Protein AF-A0A3B8MNT5-F1 (afdb_monomer_lite)

Structure (mmCIF, N/CA/C/O backbone):
data_AF-A0A3B8MNT5-F1
#
_entry.id   AF-A0A3B8MNT5-F1
#
loop_
_atom_site.group_PDB
_atom_site.id
_atom_site.t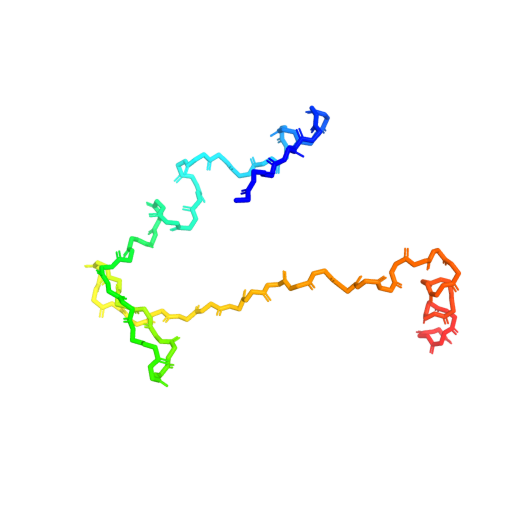ype_symbol
_atom_site.label_atom_id
_atom_site.label_alt_id
_atom_site.label_comp_id
_atom_site.label_asym_id
_atom_site.label_entity_id
_atom_site.label_seq_id
_atom_site.pdbx_PDB_ins_code
_atom_site.Cartn_x
_atom_site.Cartn_y
_atom_site.Cartn_z
_atom_site.occupancy
_atom_site.B_iso_or_equiv
_atom_site.auth_seq_id
_atom_site.auth_comp_id
_atom_site.auth_asym_id
_atom_site.auth_atom_id
_atom_site.pdbx_PDB_model_num
ATOM 1 N N . MET A 1 1 ? -16.483 5.336 -5.349 1.00 42.16 1 MET A N 1
ATOM 2 C CA . MET A 1 1 ? -17.085 4.940 -4.060 1.00 42.16 1 MET A CA 1
ATOM 3 C C . MET A 1 1 ? -16.603 5.934 -3.017 1.00 42.16 1 MET A C 1
ATOM 5 O O . MET A 1 1 ? -15.405 6.010 -2.786 1.00 42.16 1 MET A O 1
ATOM 9 N N . GLU A 1 2 ? -17.491 6.775 -2.493 1.00 40.25 2 GLU A N 1
ATOM 10 C CA . GLU A 1 2 ? -17.137 7.826 -1.533 1.00 40.25 2 GLU A CA 1
ATOM 11 C C . GLU A 1 2 ? -17.392 7.306 -0.113 1.00 40.25 2 GLU A C 1
ATOM 13 O O . GLU A 1 2 ? -18.507 6.902 0.215 1.00 40.25 2 GLU A O 1
ATOM 18 N N . VAL A 1 3 ? -16.345 7.232 0.712 1.00 62.62 3 VAL A N 1
ATOM 19 C CA . VAL A 1 3 ? -16.442 6.711 2.083 1.00 62.62 3 VAL A CA 1
ATOM 20 C C . VAL A 1 3 ? -16.642 7.881 3.042 1.00 62.62 3 VAL A C 1
ATOM 22 O O . VAL A 1 3 ? -15.729 8.674 3.269 1.00 62.62 3 VAL A O 1
ATOM 25 N N . VAL A 1 4 ? -17.832 7.986 3.635 1.00 72.00 4 VAL A N 1
ATOM 26 C CA . VAL A 1 4 ? -18.148 9.029 4.621 1.00 72.00 4 VAL A CA 1
ATOM 27 C C . VAL A 1 4 ? -17.749 8.558 6.022 1.00 72.00 4 VAL A C 1
ATOM 29 O O . VAL A 1 4 ? -18.342 7.637 6.582 1.00 72.00 4 VAL A O 1
ATOM 32 N N . VAL A 1 5 ? -16.748 9.208 6.621 1.00 70.06 5 VAL A N 1
ATOM 33 C CA . VAL A 1 5 ? -16.306 8.914 7.995 1.00 70.06 5 VAL A CA 1
ATOM 34 C C . VAL A 1 5 ? -17.084 9.772 8.999 1.00 70.06 5 VAL A C 1
ATOM 36 O O . VAL A 1 5 ? -17.062 11.003 8.920 1.00 70.06 5 VAL A O 1
ATOM 39 N N . LYS A 1 6 ? -17.740 9.132 9.982 1.00 74.44 6 LYS A N 1
ATOM 40 C CA . LYS A 1 6 ? -18.436 9.820 11.090 1.00 74.44 6 LYS A CA 1
ATOM 41 C C . LYS A 1 6 ? -17.477 10.751 11.850 1.00 74.44 6 LYS A C 1
ATOM 43 O O . LYS A 1 6 ? -16.367 10.344 12.188 1.00 74.44 6 LYS A O 1
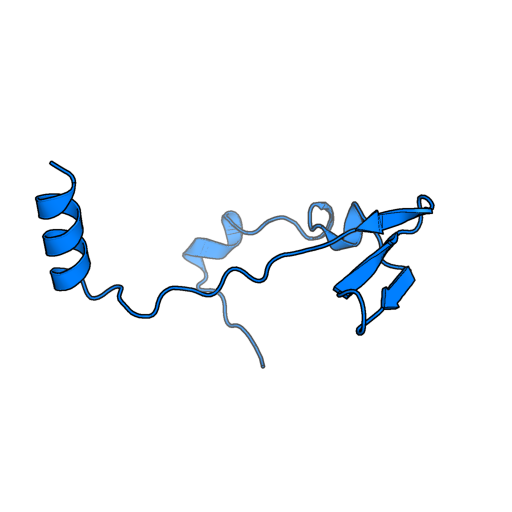ATOM 48 N N . GLN A 1 7 ? -17.930 11.967 12.176 1.00 64.25 7 GLN A N 1
ATOM 49 C CA . GLN A 1 7 ? -17.119 13.022 12.810 1.00 64.25 7 GLN A CA 1
ATOM 50 C C . GLN A 1 7 ? -16.338 12.553 14.049 1.00 64.25 7 GLN A C 1
ATOM 52 O O . GLN A 1 7 ? -15.138 12.787 14.110 1.00 64.25 7 GLN A O 1
ATOM 57 N N . GLY A 1 8 ? -16.959 11.804 14.969 1.00 69.19 8 GLY A N 1
ATOM 58 C CA . GLY A 1 8 ? -16.291 11.300 16.183 1.00 69.19 8 GLY A CA 1
ATOM 59 C C . GLY A 1 8 ? -15.184 10.256 15.955 1.00 69.19 8 GLY A C 1
ATOM 60 O O . GLY A 1 8 ? -14.558 9.808 16.910 1.00 69.19 8 GLY A O 1
ATOM 61 N N . ARG A 1 9 ? -14.943 9.828 14.707 1.00 70.19 9 ARG A N 1
ATOM 62 C CA . ARG A 1 9 ? -13.818 8.955 14.332 1.00 70.19 9 ARG A CA 1
ATOM 63 C C . ARG A 1 9 ? -12.713 9.688 13.569 1.00 70.19 9 ARG A C 1
ATOM 65 O O . ARG A 1 9 ? -11.711 9.054 13.257 1.00 70.19 9 ARG A O 1
ATOM 72 N N . ARG A 1 10 ? -12.865 10.986 13.269 1.00 68.56 10 ARG A N 1
ATOM 73 C CA . ARG A 1 10 ? -11.868 11.753 12.499 1.00 68.56 10 ARG A CA 1
ATOM 74 C C . 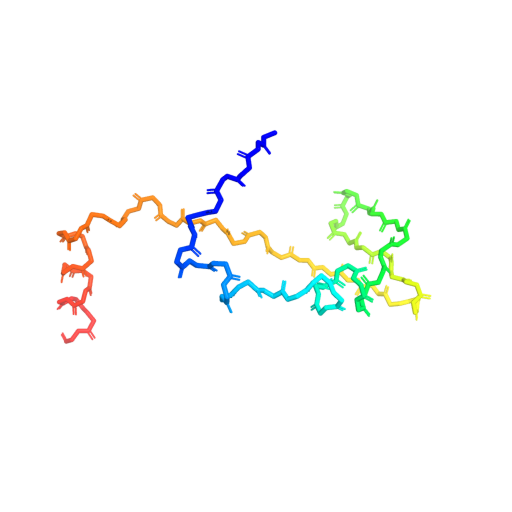ARG A 1 10 ? -10.524 11.838 13.212 1.00 68.56 10 ARG A C 1
ATOM 76 O O . ARG A 1 10 ? -9.508 11.604 12.573 1.00 68.56 10 ARG A O 1
ATOM 83 N N . ASP A 1 11 ? -10.540 12.038 14.525 1.00 73.94 11 ASP A N 1
ATOM 84 C CA . ASP A 1 11 ? -9.319 12.152 15.337 1.00 73.94 11 ASP A CA 1
ATOM 85 C C . ASP A 1 11 ? -8.591 10.807 15.512 1.00 73.94 11 ASP A C 1
ATOM 87 O O . ASP A 1 11 ? -7.460 10.760 15.980 1.00 73.94 11 ASP A O 1
ATOM 91 N N . LYS A 1 12 ? -9.233 9.696 15.116 1.00 78.94 12 LYS A N 1
ATOM 92 C CA . LYS A 1 12 ? -8.645 8.347 15.092 1.00 78.94 12 LYS A CA 1
ATOM 93 C C . LYS A 1 12 ? -8.109 7.951 13.715 1.00 78.94 12 LYS A C 1
ATOM 95 O O . LYS A 1 12 ? -7.633 6.830 13.552 1.00 78.94 12 LYS A O 1
ATOM 100 N N . LEU A 1 13 ? -8.240 8.813 12.707 1.00 82.62 13 LEU A N 1
ATOM 101 C CA . LEU A 1 13 ? -7.688 8.535 11.388 1.00 82.62 13 LEU A CA 1
ATOM 102 C C . L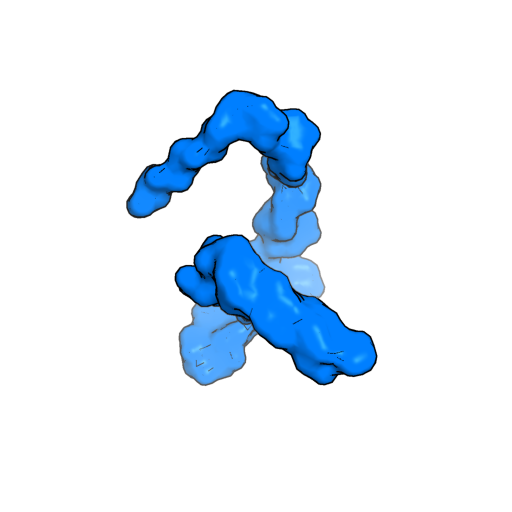EU A 1 13 ? -6.181 8.763 11.399 1.00 82.62 13 LEU A C 1
ATOM 104 O O . LEU A 1 13 ? -5.687 9.735 11.961 1.00 82.62 13 LEU A O 1
ATOM 108 N N . ILE A 1 14 ? -5.464 7.895 10.692 1.00 85.75 14 ILE A N 1
ATOM 109 C CA . ILE A 1 14 ? -4.049 8.106 10.400 1.00 85.75 14 ILE A CA 1
ATOM 110 C C . ILE A 1 14 ? -3.925 9.396 9.571 1.00 85.75 14 ILE A C 1
ATOM 112 O O . ILE A 1 14 ? -4.614 9.554 8.545 1.00 85.75 14 ILE A O 1
ATOM 116 N N . SER A 1 15 ? -3.073 10.320 10.036 1.00 89.25 15 SER A N 1
ATOM 117 C CA . SER A 1 15 ? -2.791 11.582 9.340 1.00 89.25 15 SER A CA 1
ATOM 118 C C . SER A 1 15 ? -2.295 11.293 7.924 1.00 89.25 15 SER A C 1
ATOM 120 O O . SER A 1 15 ? -1.766 10.214 7.662 1.00 89.25 15 SER A O 1
ATOM 122 N N . LYS A 1 16 ? -2.502 12.214 6.977 1.00 85.94 16 LYS A N 1
ATOM 123 C CA . LYS A 1 16 ? -2.189 11.940 5.564 1.00 85.94 16 LYS A CA 1
ATOM 124 C C . LYS A 1 16 ? -0.721 11.566 5.370 1.00 85.94 16 LYS A C 1
ATOM 126 O O . LYS A 1 16 ? -0.442 10.640 4.624 1.00 85.94 16 LYS A O 1
ATOM 131 N N . GLU A 1 17 ? 0.156 12.237 6.100 1.00 89.38 17 GLU A N 1
ATOM 132 C CA . GLU A 1 17 ? 1.611 12.096 6.071 1.00 89.38 17 GLU A CA 1
ATOM 133 C C . GLU A 1 17 ? 2.064 10.725 6.594 1.00 89.38 17 GLU A C 1
ATOM 135 O O . GLU A 1 17 ? 3.087 10.210 6.163 1.00 89.38 17 GLU A O 1
ATOM 140 N N . MET A 1 18 ? 1.276 10.115 7.486 1.00 89.69 18 MET A N 1
ATOM 141 C CA . MET A 1 18 ? 1.559 8.808 8.088 1.00 89.69 18 MET A CA 1
ATOM 142 C C . MET A 1 18 ? 0.869 7.639 7.370 1.00 89.69 18 MET A C 1
ATOM 144 O O . MET A 1 18 ? 0.975 6.494 7.810 1.00 89.69 18 MET A O 1
ATOM 148 N N . ARG A 1 19 ? 0.119 7.885 6.288 1.00 89.44 19 ARG A N 1
ATOM 149 C CA . ARG A 1 19 ? -0.510 6.803 5.514 1.00 89.44 19 ARG A CA 1
ATOM 150 C C . ARG A 1 19 ? 0.546 6.035 4.731 1.00 89.44 19 ARG A C 1
ATOM 152 O O . ARG A 1 19 ? 1.520 6.615 4.268 1.00 89.44 19 ARG A O 1
ATOM 159 N N . ALA A 1 20 ? 0.289 4.748 4.501 1.00 87.38 20 ALA A N 1
ATOM 160 C CA . ALA A 1 20 ? 1.225 3.852 3.822 1.00 87.38 20 ALA A CA 1
ATOM 161 C C . ALA A 1 20 ? 1.762 4.425 2.500 1.00 87.38 20 ALA A C 1
ATOM 163 O O . ALA A 1 20 ? 2.965 4.427 2.306 1.00 87.38 20 ALA A O 1
ATOM 164 N N . GLY A 1 21 ? 0.913 5.013 1.648 1.00 88.06 21 GLY A N 1
ATOM 165 C CA . GLY A 1 21 ? 1.362 5.589 0.371 1.00 88.06 21 GLY A CA 1
ATOM 166 C C . GLY A 1 21 ? 2.291 6.807 0.484 1.00 88.06 21 GLY A C 1
ATOM 167 O O . GLY A 1 21 ? 2.939 7.153 -0.496 1.00 88.06 21 GLY A O 1
ATOM 168 N N . SER A 1 22 ? 2.361 7.461 1.648 1.00 90.94 22 SER A N 1
ATOM 169 C CA . SER A 1 22 ? 3.321 8.541 1.921 1.00 90.94 22 SER A CA 1
ATOM 170 C C . SER A 1 22 ? 4.641 8.030 2.499 1.00 90.94 22 SER A C 1
ATOM 172 O O . SER A 1 22 ? 5.647 8.720 2.386 1.00 90.94 22 SER A O 1
ATOM 174 N N . LEU A 1 23 ? 4.637 6.844 3.113 1.00 90.31 23 LEU A N 1
ATOM 175 C CA . LEU A 1 23 ? 5.813 6.223 3.730 1.00 90.31 23 LEU A CA 1
ATOM 176 C C . LEU A 1 23 ? 6.492 5.204 2.807 1.00 90.31 23 LEU A C 1
ATOM 178 O O . LEU A 1 23 ? 7.699 5.019 2.888 1.00 90.31 23 LEU A O 1
ATOM 182 N N . ILE A 1 24 ? 5.703 4.536 1.963 1.00 91.38 24 ILE A N 1
ATOM 183 C CA . ILE A 1 24 ? 6.108 3.478 1.036 1.00 91.38 24 ILE A CA 1
ATOM 184 C C . ILE A 1 24 ? 5.468 3.789 -0.331 1.00 91.38 24 ILE A C 1
ATOM 186 O O . ILE A 1 24 ? 4.404 3.251 -0.664 1.00 91.38 24 ILE A O 1
ATOM 190 N N . PRO A 1 25 ? 6.030 4.740 -1.095 1.00 93.38 25 PRO A N 1
ATOM 191 C CA . PRO A 1 25 ? 5.507 5.105 -2.405 1.00 93.38 25 PRO A CA 1
ATOM 192 C C . PRO A 1 25 ? 5.591 3.942 -3.401 1.00 93.38 25 PRO A C 1
ATOM 194 O O . PRO A 1 25 ? 6.644 3.345 -3.609 1.00 93.38 25 PRO A O 1
ATOM 197 N N . VAL A 1 26 ? 4.467 3.647 -4.055 1.00 94.38 26 VAL A N 1
ATOM 198 C CA . VAL A 1 26 ? 4.367 2.594 -5.074 1.00 94.38 26 VAL A CA 1
ATOM 199 C C . VAL A 1 26 ? 4.627 3.187 -6.456 1.00 94.38 26 VAL A C 1
ATOM 201 O O . VAL A 1 26 ? 3.960 4.140 -6.861 1.00 94.38 26 VAL A O 1
ATOM 204 N N . LEU A 1 27 ? 5.552 2.586 -7.201 1.00 95.69 27 LEU A N 1
ATOM 205 C CA . LEU A 1 27 ? 5.873 2.946 -8.583 1.00 95.69 27 LEU A CA 1
ATOM 206 C C . LEU A 1 27 ? 5.056 2.145 -9.603 1.00 95.69 27 LEU A C 1
ATOM 208 O O . LEU A 1 27 ? 4.602 2.698 -10.603 1.00 95.69 27 LEU A O 1
ATOM 212 N N . ALA A 1 28 ? 4.885 0.841 -9.369 1.00 96.06 28 ALA A N 1
ATOM 213 C CA . ALA A 1 28 ? 4.185 -0.061 -10.283 1.00 96.06 28 ALA A CA 1
ATOM 214 C C . ALA A 1 28 ? 3.513 -1.227 -9.541 1.00 96.06 28 ALA A C 1
ATOM 216 O O . ALA A 1 28 ? 3.868 -1.544 -8.407 1.00 96.06 28 ALA A O 1
ATOM 217 N N . TYR A 1 29 ? 2.556 -1.881 -10.203 1.00 95.81 29 TYR A N 1
ATOM 218 C CA . TYR A 1 29 ? 1.860 -3.067 -9.705 1.00 95.81 29 TYR A CA 1
ATOM 219 C C . TYR A 1 29 ? 1.849 -4.164 -10.772 1.00 95.81 29 TYR A C 1
ATOM 221 O O . TYR A 1 29 ? 1.485 -3.902 -11.920 1.00 95.81 29 TYR A O 1
ATOM 229 N N . ASP A 1 30 ? 2.219 -5.384 -10.384 1.00 96.88 30 ASP A N 1
ATOM 230 C CA . ASP A 1 30 ? 2.093 -6.583 -11.208 1.00 96.88 30 ASP A CA 1
ATOM 231 C C . ASP A 1 30 ? 0.840 -7.376 -10.797 1.00 96.88 30 ASP A C 1
ATOM 233 O O . ASP A 1 30 ? 0.829 -7.993 -9.726 1.00 96.88 30 ASP A O 1
ATOM 237 N N . PRO A 1 31 ? -0.210 -7.417 -11.639 1.00 95.12 31 PRO A N 1
ATOM 238 C CA . PRO A 1 31 ? -1.439 -8.140 -11.327 1.00 95.12 31 PRO A CA 1
ATOM 239 C C . PRO A 1 31 ? -1.273 -9.664 -11.351 1.00 95.12 31 PRO A C 1
ATOM 241 O O . PRO A 1 31 ? -2.094 -10.365 -10.764 1.00 95.12 31 PRO A O 1
ATOM 244 N N . THR A 1 32 ? -0.237 -10.188 -12.013 1.00 97.44 32 THR A N 1
ATOM 245 C CA . THR A 1 32 ? -0.009 -11.636 -12.131 1.00 97.44 32 THR A CA 1
ATOM 246 C C . THR A 1 32 ? 0.467 -12.208 -10.804 1.00 97.44 32 THR A C 1
ATOM 248 O O . THR A 1 32 ? -0.069 -13.204 -10.326 1.00 97.44 32 THR A O 1
ATOM 251 N N . ASN A 1 33 ? 1.455 -11.549 -10.196 1.00 96.44 33 ASN A N 1
ATOM 252 C CA . ASN A 1 33 ? 2.048 -11.974 -8.930 1.00 96.44 33 ASN A CA 1
ATOM 253 C C . ASN A 1 33 ? 1.485 -11.222 -7.716 1.00 96.44 33 ASN A C 1
ATOM 255 O O . ASN A 1 33 ? 1.818 -11.560 -6.586 1.00 96.44 33 ASN A O 1
ATOM 259 N N . GLN A 1 34 ? 0.626 -10.222 -7.938 1.00 95.69 34 GLN A N 1
ATOM 260 C CA . GLN A 1 34 ? 0.047 -9.362 -6.901 1.00 95.69 34 GLN A CA 1
ATOM 261 C C . GLN A 1 34 ? 1.110 -8.619 -6.074 1.00 95.69 34 GLN A C 1
ATOM 263 O O . GLN A 1 34 ? 0.972 -8.450 -4.862 1.00 95.69 34 GLN A O 1
ATOM 268 N N . LEU A 1 35 ? 2.167 -8.156 -6.747 1.00 96.31 35 LEU A N 1
ATOM 269 C CA . LEU A 1 35 ? 3.304 -7.472 -6.132 1.00 96.31 35 LEU A CA 1
ATOM 270 C C . LEU A 1 35 ? 3.353 -5.997 -6.529 1.00 96.31 35 LEU A C 1
ATOM 272 O O . LEU A 1 35 ? 3.024 -5.624 -7.655 1.00 96.31 35 LEU A O 1
ATOM 276 N N . PHE A 1 36 ? 3.815 -5.168 -5.602 1.00 95.88 36 PHE A N 1
ATOM 277 C CA . PHE A 1 36 ? 4.075 -3.747 -5.801 1.00 95.88 36 PHE A CA 1
ATOM 278 C C . PHE A 1 36 ? 5.582 -3.508 -5.903 1.00 95.88 36 PHE A C 1
ATOM 280 O O . PHE A 1 36 ? 6.342 -4.055 -5.108 1.00 95.88 36 PHE A O 1
ATOM 287 N N . LEU A 1 37 ? 6.014 -2.681 -6.852 1.00 96.81 37 LEU A N 1
ATOM 288 C CA . LEU A 1 37 ? 7.372 -2.137 -6.875 1.00 96.81 37 LEU A CA 1
ATOM 289 C C . LEU A 1 37 ? 7.371 -0.802 -6.132 1.00 96.81 37 LEU A C 1
ATOM 291 O O . LEU A 1 37 ? 6.654 0.115 -6.540 1.00 96.81 37 LEU A O 1
ATOM 295 N N . ASN A 1 38 ? 8.175 -0.697 -5.079 1.00 96.25 38 ASN A N 1
ATOM 296 C CA . ASN A 1 38 ? 8.318 0.517 -4.278 1.00 96.25 38 ASN A CA 1
ATOM 297 C C . ASN A 1 38 ? 9.478 1.391 -4.788 1.00 96.25 38 ASN A C 1
ATOM 299 O O . ASN A 1 38 ? 10.337 0.931 -5.547 1.00 96.25 38 ASN A O 1
ATOM 303 N N . ASP A 1 39 ? 9.508 2.662 -4.389 1.00 95.88 39 ASP A N 1
ATOM 304 C CA . ASP A 1 39 ? 10.544 3.626 -4.795 1.00 95.88 39 ASP A CA 1
ATOM 305 C C . ASP A 1 39 ? 11.945 3.332 -4.231 1.00 95.88 39 ASP A C 1
ATOM 307 O O . ASP A 1 39 ? 12.951 3.682 -4.850 1.00 95.88 39 ASP A O 1
ATOM 311 N N . ASP A 1 40 ? 12.015 2.603 -3.120 1.00 94.88 40 ASP A N 1
ATOM 312 C CA . ASP A 1 40 ? 13.234 2.064 -2.515 1.00 94.88 40 ASP A CA 1
ATOM 313 C C . ASP A 1 40 ? 13.734 0.763 -3.180 1.00 94.88 40 ASP A C 1
ATOM 315 O O . ASP A 1 40 ? 14.652 0.114 -2.677 1.00 94.88 40 ASP A O 1
ATOM 319 N N . GLN A 1 41 ? 13.153 0.389 -4.326 1.00 94.62 41 GLN A N 1
ATOM 320 C CA . GLN A 1 41 ? 13.434 -0.836 -5.088 1.00 94.62 41 GLN A CA 1
ATOM 321 C C . GLN A 1 41 ? 13.074 -2.140 -4.361 1.00 94.62 41 GLN A C 1
ATOM 323 O O . GLN A 1 41 ? 13.470 -3.224 -4.799 1.00 94.62 41 GLN A O 1
ATOM 328 N N . THR A 1 42 ? 12.296 -2.073 -3.279 1.00 95.75 42 THR A N 1
ATOM 329 C CA . THR A 1 42 ? 11.742 -3.268 -2.639 1.00 95.75 42 THR A CA 1
ATOM 330 C C . THR A 1 42 ? 10.463 -3.741 -3.331 1.00 95.75 42 THR A C 1
ATOM 332 O O . THR A 1 42 ? 9.785 -2.994 -4.044 1.00 95.75 42 THR A O 1
ATOM 335 N N . LEU A 1 43 ? 10.127 -5.016 -3.113 1.00 96.38 43 LEU A N 1
ATOM 336 C CA . LEU A 1 43 ? 8.851 -5.595 -3.520 1.00 96.38 43 LEU A CA 1
ATOM 337 C C . LEU A 1 43 ? 7.894 -5.626 -2.325 1.00 96.38 43 LEU A C 1
ATOM 339 O O . LEU A 1 43 ? 8.205 -6.208 -1.286 1.00 96.38 43 LEU A O 1
ATOM 343 N N . GLY A 1 44 ? 6.726 -5.011 -2.488 1.00 93.62 44 GLY A N 1
ATOM 344 C CA . GLY A 1 44 ? 5.650 -4.982 -1.504 1.00 93.62 44 GLY A CA 1
ATOM 345 C C . GLY A 1 44 ? 4.495 -5.917 -1.857 1.00 93.62 44 GLY A C 1
ATOM 346 O O . GLY A 1 44 ? 4.257 -6.241 -3.018 1.00 93.62 44 GLY A O 1
ATOM 347 N N . PHE A 1 45 ? 3.726 -6.301 -0.843 1.00 94.12 45 PHE A N 1
ATOM 348 C CA . PHE A 1 45 ? 2.433 -6.974 -0.973 1.00 94.12 45 PHE A CA 1
ATOM 349 C C . PHE A 1 45 ? 1.485 -6.428 0.099 1.00 94.12 45 PHE A C 1
ATOM 351 O O . PHE A 1 45 ? 1.926 -5.909 1.126 1.00 94.12 45 PHE A O 1
ATOM 358 N N . ALA A 1 46 ? 0.179 -6.523 -0.135 1.00 88.50 46 ALA A N 1
ATOM 359 C CA . ALA A 1 46 ? -0.827 -6.051 0.807 1.00 88.50 46 ALA A CA 1
ATOM 360 C C . ALA A 1 46 ? -2.036 -6.983 0.817 1.00 88.50 46 ALA A C 1
ATOM 362 O O . ALA A 1 46 ? -2.410 -7.546 -0.209 1.00 88.50 46 ALA A O 1
ATOM 363 N N . PHE A 1 47 ? -2.675 -7.092 1.978 1.00 85.00 47 PHE A N 1
ATOM 364 C CA . PHE A 1 47 ? -3.954 -7.773 2.123 1.00 85.00 47 PHE A CA 1
ATOM 365 C C . PHE A 1 47 ? -5.047 -6.732 2.309 1.00 85.00 47 PHE A C 1
ATOM 367 O O . PHE A 1 47 ? -4.929 -5.835 3.149 1.00 85.00 47 PHE A O 1
ATOM 374 N N . LEU A 1 48 ? -6.123 -6.855 1.537 1.00 82.25 48 LEU A N 1
ATOM 375 C CA . LEU A 1 48 ? -7.323 -6.080 1.799 1.00 82.25 48 LEU A CA 1
ATOM 376 C C . LEU A 1 48 ? -8.046 -6.721 2.983 1.00 82.25 48 LEU A C 1
ATOM 378 O O . LEU A 1 48 ? -8.585 -7.819 2.871 1.00 82.25 48 LEU A O 1
ATOM 382 N N . CYS A 1 49 ? -8.052 -6.037 4.125 1.00 79.44 49 CYS A N 1
ATOM 383 C CA . CYS A 1 49 ? -8.898 -6.439 5.238 1.00 79.44 49 CYS A CA 1
ATOM 384 C C . CYS A 1 49 ? -10.358 -6.196 4.854 1.00 79.44 49 CYS A C 1
ATOM 386 O O . CYS A 1 49 ? -10.817 -5.051 4.824 1.00 79.44 49 CYS A O 1
ATOM 388 N N . GLU A 1 50 ? -11.089 -7.267 4.582 1.00 73.75 50 GLU A N 1
ATOM 389 C CA . GLU A 1 50 ? -12.530 -7.194 4.397 1.00 73.75 50 GLU A CA 1
ATOM 390 C C . GLU A 1 50 ? -13.223 -7.304 5.760 1.00 73.75 50 GLU A C 1
ATOM 392 O O . GLU A 1 50 ? -12.904 -8.198 6.553 1.00 73.75 50 GLU A O 1
ATOM 397 N N . PRO A 1 51 ? -14.157 -6.395 6.087 1.00 68.31 51 PRO A N 1
ATOM 398 C CA . PRO A 1 51 ? -14.954 -6.549 7.288 1.00 68.31 51 PRO A CA 1
ATOM 399 C C . PRO A 1 51 ? -15.798 -7.819 7.156 1.00 68.31 51 PRO A C 1
ATOM 401 O O . PRO A 1 51 ? -16.573 -7.960 6.210 1.00 68.31 51 PRO A O 1
ATOM 404 N N . LEU A 1 52 ? -15.686 -8.728 8.124 1.00 69.50 52 LEU A N 1
ATOM 405 C CA . LEU A 1 52 ? -16.601 -9.861 8.213 1.00 69.50 52 LEU A CA 1
ATOM 406 C C . LEU A 1 52 ? -18.015 -9.309 8.431 1.00 69.50 52 LEU A C 1
ATOM 408 O O . LEU A 1 52 ? -18.293 -8.661 9.439 1.00 69.50 52 LEU A O 1
ATOM 412 N N . THR A 1 53 ? -18.921 -9.576 7.494 1.00 61.09 53 THR A N 1
ATOM 413 C CA . THR A 1 53 ? -20.329 -9.136 7.528 1.00 61.09 53 THR A CA 1
ATOM 414 C C . THR A 1 53 ? -21.147 -9.759 8.666 1.00 61.09 53 THR A C 1
ATOM 416 O O . THR A 1 53 ? -22.315 -9.427 8.834 1.00 61.09 53 THR A O 1
ATOM 419 N N . TYR A 1 54 ? -20.542 -10.615 9.490 1.00 52.69 54 TYR A N 1
ATOM 420 C CA . TYR A 1 54 ? -21.197 -11.394 10.540 1.00 52.69 54 TYR A CA 1
ATOM 421 C C . TYR A 1 54 ? -21.089 -10.783 11.950 1.00 52.69 54 TYR A C 1
ATOM 423 O O . TYR A 1 54 ? -21.066 -11.495 12.950 1.00 52.69 54 TYR A O 1
ATOM 431 N N . GLY A 1 55 ? -21.043 -9.453 12.042 1.00 53.53 55 GLY A N 1
ATOM 432 C CA . GLY A 1 55 ? -21.159 -8.707 13.298 1.00 53.53 55 GLY A CA 1
ATOM 433 C C . GLY A 1 55 ? -22.611 -8.443 13.709 1.00 53.53 55 GLY A C 1
ATOM 434 O O . G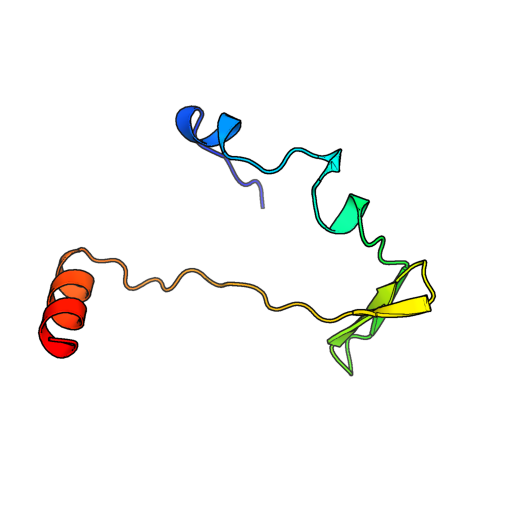LY A 1 55 ? -22.950 -7.303 14.007 1.00 53.53 55 GLY A O 1
ATOM 435 N N . ASP A 1 56 ? -23.481 -9.457 13.676 1.00 63.53 56 ASP A N 1
ATOM 436 C CA . ASP A 1 56 ? -24.684 -9.431 14.519 1.00 63.53 56 ASP A CA 1
ATOM 437 C C . ASP A 1 56 ? -24.196 -9.685 15.952 1.00 63.53 56 ASP A C 1
ATOM 439 O O . ASP A 1 56 ? -23.453 -10.646 16.181 1.00 63.53 56 ASP A O 1
ATOM 443 N N . GLU A 1 57 ? -24.578 -8.833 16.906 1.00 65.81 57 GLU A N 1
ATOM 444 C CA . GLU A 1 57 ? -24.222 -8.973 18.327 1.00 65.81 57 GLU A CA 1
ATOM 445 C C . GLU A 1 57 ? -24.470 -10.408 18.827 1.00 65.81 57 GLU A C 1
ATOM 447 O O . GLU A 1 57 ? -23.659 -10.961 19.568 1.00 65.81 57 GLU A O 1
ATOM 452 N N . LYS A 1 58 ? -25.516 -11.073 18.313 1.00 67.94 58 LYS A N 1
ATOM 453 C CA . LYS A 1 58 ? -25.844 -12.467 18.646 1.00 67.94 58 LYS A CA 1
ATOM 454 C C . LYS A 1 58 ? -24.811 -13.486 18.175 1.00 67.94 58 LYS A C 1
ATOM 456 O O . LYS A 1 58 ? -24.642 -14.529 18.805 1.00 67.94 58 LYS A O 1
ATOM 461 N N . ILE A 1 59 ? -24.163 -13.252 17.039 1.00 68.25 59 ILE A N 1
ATOM 462 C CA . ILE A 1 59 ? -23.127 -14.153 16.516 1.00 68.25 59 ILE A CA 1
ATOM 463 C C . ILE A 1 59 ? -21.825 -13.917 17.275 1.00 68.25 59 ILE A C 1
ATOM 465 O O . ILE A 1 59 ? -21.148 -14.882 17.624 1.00 68.25 59 ILE A O 1
ATOM 469 N N . GLN A 1 60 ? -21.519 -12.660 17.599 1.00 70.31 60 GLN A N 1
ATOM 470 C CA . GLN A 1 60 ? -20.370 -12.318 18.427 1.00 70.31 60 GLN A CA 1
ATOM 471 C C . GLN A 1 60 ? -20.468 -12.960 19.821 1.00 70.31 60 GLN A C 1
ATOM 473 O O . GLN A 1 60 ? -19.510 -13.602 20.248 1.00 70.31 60 GLN A O 1
ATOM 478 N N . GLU A 1 61 ? -21.633 -12.896 20.480 1.00 72.56 61 GLU A N 1
ATOM 479 C CA . GLU A 1 61 ? -21.880 -13.605 21.748 1.00 72.56 61 GLU A CA 1
ATOM 480 C C . GLU A 1 61 ? -21.665 -15.120 21.624 1.00 72.56 61 GLU A C 1
ATOM 482 O O . GLU A 1 61 ? -21.017 -15.730 22.477 1.00 72.56 61 GLU A O 1
ATOM 487 N N . ARG A 1 62 ? -22.161 -15.743 20.544 1.00 70.62 62 ARG A N 1
ATOM 488 C CA . ARG A 1 62 ? -21.998 -17.189 20.313 1.00 70.62 62 ARG A CA 1
ATOM 489 C C . ARG A 1 62 ? -20.539 -17.589 20.113 1.00 70.62 62 ARG A C 1
ATOM 491 O O . ARG A 1 62 ? -20.119 -18.602 20.661 1.00 70.62 62 ARG A O 1
ATOM 498 N N . VAL A 1 63 ? -19.767 -16.814 19.351 1.00 69.62 63 VAL A N 1
ATOM 499 C CA . VAL A 1 63 ? -18.340 -17.092 19.123 1.00 69.62 63 VAL A CA 1
ATOM 500 C C . VAL A 1 63 ? -17.537 -16.910 20.412 1.00 69.62 63 VAL A C 1
ATOM 502 O O . VAL A 1 63 ? -16.701 -17.755 20.722 1.00 69.62 63 VAL A O 1
ATOM 505 N N . SER A 1 64 ? -17.825 -15.877 21.210 1.00 70.00 64 SER A N 1
ATOM 506 C CA . SER A 1 64 ? -17.200 -15.702 22.527 1.00 70.00 64 SER A CA 1
ATOM 507 C C . SER A 1 64 ? -17.508 -16.854 23.488 1.00 70.00 64 SER A C 1
ATOM 509 O O . SER A 1 64 ? -16.636 -17.238 24.257 1.00 70.00 64 SER A O 1
ATOM 511 N N . GLY A 1 65 ? -18.708 -17.439 23.432 1.00 71.31 65 GLY A N 1
ATOM 512 C CA . GLY A 1 65 ? -19.060 -18.616 24.234 1.00 71.31 65 GLY A CA 1
ATOM 513 C C . GLY A 1 65 ? -18.358 -19.914 23.815 1.00 71.31 65 GLY A C 1
ATOM 514 O O . GLY A 1 65 ? -18.209 -20.799 24.645 1.00 71.31 65 GLY A O 1
ATOM 515 N N . LEU A 1 66 ? -17.925 -20.039 22.555 1.00 69.44 66 LEU A N 1
ATOM 516 C CA . LEU A 1 66 ? -17.202 -21.217 22.044 1.00 69.44 66 LEU A CA 1
ATOM 517 C C . LEU A 1 66 ? -15.691 -21.169 22.310 1.00 69.44 66 LEU A C 1
ATOM 519 O O . LEU A 1 66 ? 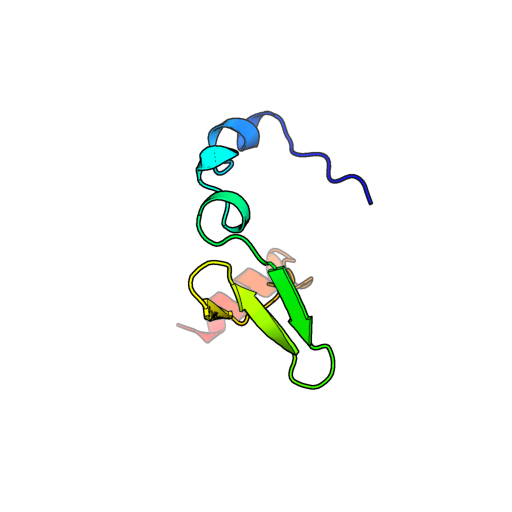-15.027 -22.200 22.250 1.00 69.44 66 LEU A O 1
ATOM 523 N N . LEU A 1 67 ? -15.146 -19.974 22.537 1.00 71.50 67 LEU A N 1
ATOM 524 C CA . LEU A 1 67 ? -13.721 -19.745 22.795 1.00 71.50 67 LEU A CA 1
ATOM 525 C C . LEU A 1 67 ? -13.376 -19.728 24.297 1.00 71.50 67 LEU A C 1
ATOM 527 O O . LEU A 1 67 ? -12.224 -19.457 24.634 1.00 71.50 67 LEU A O 1
ATOM 531 N N . ASN A 1 68 ? -14.352 -20.018 25.168 1.00 46.72 68 ASN A N 1
ATOM 532 C CA . ASN A 1 68 ? -14.201 -20.134 26.622 1.00 46.72 68 ASN A CA 1
ATOM 533 C C . ASN A 1 68 ? -14.383 -21.578 27.090 1.00 46.72 68 ASN A C 1
ATOM 535 O O . ASN A 1 68 ? -15.353 -22.222 26.633 1.00 46.72 68 ASN A O 1
#

Radius of gyration: 18.01 Å; chains: 1; bounding box: 39×34×39 Å

Foldseek 3Di:
DDDDDDPVCPVVDDDPCRDCCNVWPFDDADPVVQWTQTPVRDIDHDDDDDPDPPPPVVVVVVVVVVVD

Sequence (68 aa):
MEVVVKQGRRDKLISKEMRAGSLIPVLAYDPTNQLFLNDDQTLGFAFLCEPLTYGDEKIQERVSGLLN

pLDDT: mean 80.09, std 14.82, range [40.25, 97.44]

Secondary structure (DSSP, 8-state):
------GGGGGGSPPGGGSHHHHS-EEEEETTTTEEEETTS-EE-----PPPS---HHHHHHHHHH--